Protein AF-A0A6B3HP45-F1 (afdb_monomer_lite)

pLDDT: mean 92.19, std 6.47, range [60.56, 97.69]

Structure (mmCIF, N/CA/C/O backbone):
data_AF-A0A6B3HP45-F1
#
_entry.id   AF-A0A6B3HP45-F1
#
loop_
_atom_site.group_PDB
_atom_site.id
_atom_site.type_symbol
_atom_site.label_atom_id
_atom_site.label_alt_id
_atom_site.label_comp_id
_atom_site.label_asym_id
_atom_site.label_entity_id
_atom_site.label_seq_id
_atom_site.pdbx_PDB_ins_code
_atom_site.Cartn_x
_atom_site.Cartn_y
_atom_site.Cartn_z
_atom_site.occupancy
_atom_site.B_iso_or_equiv
_atom_site.auth_seq_id
_atom_site.auth_comp_id
_atom_site.auth_asym_id
_atom_site.auth_atom_id
_atom_site.pdbx_PDB_model_num
ATOM 1 N N . GLY A 1 1 ? -12.500 -11.343 21.029 1.00 65.75 1 GLY A N 1
ATOM 2 C CA . GLY A 1 1 ? -13.467 -10.546 21.813 1.00 65.75 1 GLY A CA 1
ATOM 3 C C . GLY A 1 1 ? -14.612 -10.096 20.926 1.00 65.75 1 GLY A C 1
ATOM 4 O O . GLY A 1 1 ? -14.378 -9.852 19.748 1.00 65.75 1 GLY A O 1
ATOM 5 N N . SER A 1 2 ? -15.832 -10.017 21.459 1.00 85.75 2 SER A N 1
ATOM 6 C CA . SER A 1 2 ? -17.045 -9.614 20.723 1.00 85.75 2 SER A CA 1
ATOM 7 C C . SER A 1 2 ? -16.971 -8.187 20.162 1.00 85.75 2 SER A C 1
ATOM 9 O O . SER A 1 2 ? -17.375 -7.983 19.025 1.00 85.75 2 SER A O 1
ATOM 11 N N . VAL A 1 3 ? -16.373 -7.243 20.902 1.00 88.25 3 VAL A N 1
ATOM 12 C CA . VAL A 1 3 ? -16.150 -5.850 20.460 1.00 88.25 3 VAL A CA 1
ATOM 13 C C . VAL A 1 3 ? -15.285 -5.796 19.200 1.00 88.25 3 VAL A C 1
ATOM 15 O O . VAL A 1 3 ? -15.694 -5.220 18.200 1.00 88.25 3 VAL A O 1
ATOM 18 N N . ARG A 1 4 ? -14.124 -6.470 19.206 1.00 87.00 4 ARG A N 1
ATOM 19 C CA . ARG A 1 4 ? -13.235 -6.530 18.034 1.00 87.00 4 ARG A CA 1
ATOM 20 C C . ARG A 1 4 ? -13.948 -7.093 16.804 1.00 87.00 4 ARG A C 1
ATOM 22 O O . ARG A 1 4 ? -13.848 -6.496 15.747 1.00 87.00 4 ARG A O 1
ATOM 29 N N . ARG A 1 5 ? -14.738 -8.165 16.958 1.00 88.38 5 ARG A N 1
ATOM 30 C CA . ARG A 1 5 ? -15.530 -8.725 15.847 1.00 88.38 5 ARG A CA 1
ATOM 31 C C . ARG A 1 5 ? -16.579 -7.752 15.309 1.00 88.38 5 ARG A C 1
ATOM 33 O O . ARG A 1 5 ? -16.828 -7.748 14.112 1.00 88.38 5 ARG A O 1
ATOM 40 N N . ALA A 1 6 ? -17.209 -6.959 16.172 1.00 90.19 6 ALA A N 1
ATOM 41 C CA . ALA A 1 6 ? -18.178 -5.963 15.728 1.00 90.19 6 ALA A CA 1
ATOM 42 C C . ALA A 1 6 ? -17.505 -4.838 14.925 1.00 90.19 6 ALA A C 1
ATOM 44 O O . ALA A 1 6 ? -18.029 -4.439 13.889 1.00 90.19 6 ALA A O 1
ATOM 45 N N . LEU A 1 7 ? -16.321 -4.394 15.358 1.00 88.94 7 LEU A N 1
ATOM 46 C CA . LEU A 1 7 ? -15.502 -3.431 14.615 1.00 88.94 7 LEU A CA 1
ATOM 47 C C . LEU A 1 7 ? -14.990 -4.023 13.288 1.00 88.94 7 LEU A C 1
ATOM 49 O O . LEU A 1 7 ? -15.056 -3.364 12.256 1.00 88.94 7 LEU A O 1
ATOM 53 N N . ASP A 1 8 ? -14.554 -5.289 13.281 1.00 88.38 8 ASP A N 1
ATOM 54 C CA . ASP A 1 8 ? -14.172 -6.019 12.059 1.00 88.38 8 ASP A CA 1
ATOM 55 C C . ASP A 1 8 ? -15.346 -6.126 11.065 1.00 88.38 8 ASP A C 1
AT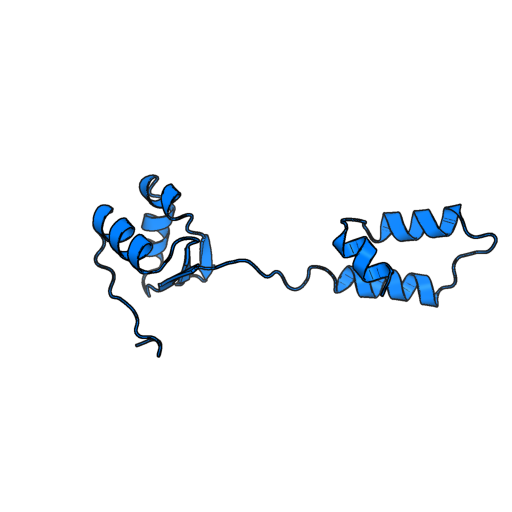OM 57 O O . ASP A 1 8 ? -15.138 -6.096 9.855 1.00 88.38 8 ASP A O 1
ATOM 61 N N . ALA A 1 9 ? -16.584 -6.201 11.567 1.00 90.00 9 ALA A N 1
ATOM 62 C CA . ALA A 1 9 ? -17.811 -6.183 10.768 1.00 90.00 9 ALA A CA 1
ATOM 63 C C . ALA A 1 9 ? -18.245 -4.769 10.323 1.00 90.00 9 ALA A C 1
ATOM 65 O O . ALA A 1 9 ? -19.326 -4.611 9.758 1.00 90.00 9 ALA A O 1
ATOM 66 N N . GLY A 1 10 ? -17.426 -3.743 10.577 1.00 88.06 10 GLY A N 1
ATOM 67 C CA . GLY A 1 10 ? -17.653 -2.369 10.130 1.00 88.06 10 GLY A CA 1
ATOM 68 C C . GLY A 1 10 ? -18.487 -1.500 11.072 1.00 88.06 10 GLY A C 1
ATOM 69 O O . GLY A 1 10 ? -18.822 -0.380 10.697 1.00 88.06 10 GLY A O 1
ATOM 70 N N . ARG A 1 11 ? -18.820 -1.968 12.284 1.00 92.12 11 ARG A N 1
ATOM 71 C CA . ARG A 1 11 ? -19.467 -1.112 13.293 1.00 92.12 11 ARG A CA 1
ATOM 72 C C . ARG A 1 11 ? -18.472 -0.104 13.856 1.00 92.12 11 ARG A C 1
ATOM 74 O O . ARG A 1 11 ? -17.314 -0.431 14.090 1.00 92.12 11 ARG A O 1
ATOM 81 N N . SER A 1 12 ? -18.942 1.100 14.140 1.00 92.62 12 SER A N 1
ATOM 82 C CA . SER A 1 12 ? -18.193 2.141 14.844 1.00 92.62 12 SER A CA 1
ATOM 83 C C . SER A 1 12 ? -18.309 2.009 16.368 1.00 92.62 12 SER A C 1
ATOM 85 O O . SER A 1 12 ? -19.243 1.400 16.894 1.00 92.62 12 SER A O 1
ATOM 87 N N . ALA A 1 13 ? -17.384 2.639 17.101 1.00 93.25 13 ALA A N 1
ATOM 88 C CA . ALA A 1 13 ? -17.476 2.764 18.560 1.00 93.25 13 ALA A CA 1
ATOM 89 C C . ALA A 1 13 ? -18.789 3.436 18.995 1.00 93.25 13 ALA A C 1
ATOM 91 O O . ALA A 1 13 ? -19.437 2.982 19.933 1.00 93.25 13 ALA A O 1
ATOM 92 N N . THR A 1 14 ? -19.217 4.477 18.273 1.00 94.62 14 THR A N 1
ATOM 93 C CA . THR A 1 14 ? -20.470 5.192 18.539 1.00 94.62 14 THR A CA 1
ATOM 94 C C . THR A 1 14 ? -21.679 4.272 18.420 1.00 94.62 14 THR A C 1
ATOM 96 O O . THR A 1 14 ? -22.497 4.236 19.333 1.00 94.62 14 THR A O 1
ATOM 99 N N . GLU A 1 15 ? -21.771 3.472 17.353 1.00 94.12 15 GLU A N 1
ATOM 100 C CA . GLU A 1 15 ? -22.861 2.499 17.199 1.00 94.12 15 GLU A CA 1
ATOM 101 C C . GLU A 1 15 ? -22.873 1.460 18.326 1.00 94.12 15 GLU A C 1
ATOM 103 O O . GLU A 1 15 ? -23.947 1.069 18.782 1.00 94.12 15 GLU A O 1
ATOM 108 N N . LEU A 1 16 ? -21.702 1.031 18.807 1.00 93.88 16 LEU A N 1
ATOM 109 C CA . LEU A 1 16 ? -21.598 0.102 19.935 1.00 93.88 16 LEU A CA 1
ATOM 110 C C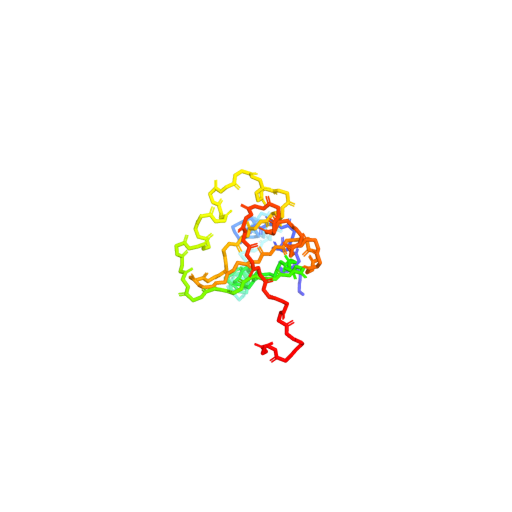 . LEU A 1 16 ? -22.075 0.728 21.250 1.00 93.88 16 LEU A C 1
ATOM 112 O O . LEU A 1 16 ? -22.825 0.088 21.989 1.00 93.88 16 LEU A O 1
ATOM 116 N N . HIS A 1 17 ? -21.696 1.977 21.525 1.00 94.94 17 HIS A N 1
ATOM 117 C CA . HIS A 1 17 ? -22.178 2.712 22.699 1.00 94.94 17 HIS A CA 1
ATOM 118 C C . HIS A 1 17 ? -23.690 2.932 22.644 1.00 94.94 17 HIS A C 1
ATOM 120 O O . HIS A 1 17 ? -24.386 2.651 23.620 1.00 94.94 17 HIS A O 1
ATOM 126 N N . THR A 1 18 ? -24.219 3.368 21.496 1.00 95.31 18 THR A N 1
ATOM 127 C CA . THR A 1 18 ? -25.663 3.548 21.287 1.00 95.31 18 THR A CA 1
ATOM 128 C C . THR A 1 18 ? -26.420 2.235 21.465 1.00 95.31 18 THR A C 1
ATOM 130 O O . THR A 1 18 ? -27.439 2.207 22.153 1.00 95.31 18 THR A O 1
ATOM 133 N N . PHE A 1 19 ? -25.905 1.139 20.905 1.00 94.38 19 PHE A N 1
ATOM 134 C CA . PHE A 1 19 ? -26.509 -0.182 21.047 1.00 94.38 19 PHE A CA 1
ATOM 135 C C . PHE A 1 19 ? -26.619 -0.601 22.519 1.00 94.38 19 PHE A C 1
ATOM 137 O O . PHE A 1 19 ? -27.689 -1.026 22.958 1.00 94.38 19 PHE A O 1
ATOM 144 N N . LEU A 1 20 ? -25.546 -0.442 23.299 1.00 93.94 20 LEU A N 1
ATOM 145 C CA . LEU A 1 20 ? -25.555 -0.788 24.721 1.00 93.94 20 LEU A CA 1
ATOM 146 C C . LEU A 1 20 ? -26.486 0.117 25.531 1.00 93.94 20 LEU A C 1
ATOM 148 O O . LEU A 1 20 ? -27.223 -0.380 26.379 1.00 93.94 20 LEU A O 1
ATOM 152 N N . ALA A 1 21 ? -26.497 1.420 25.248 1.00 93.62 21 ALA A N 1
ATOM 153 C CA . ALA A 1 21 ? -27.378 2.366 25.923 1.00 93.62 21 ALA A CA 1
ATOM 154 C C . ALA A 1 21 ? -28.866 2.050 25.691 1.00 93.62 21 ALA A C 1
ATOM 156 O O . ALA A 1 21 ? -29.666 2.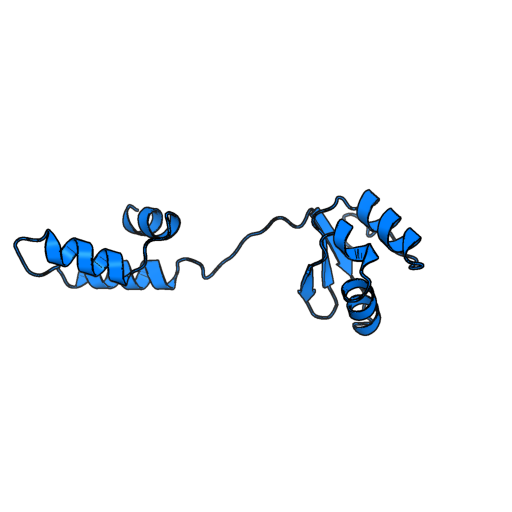178 26.611 1.00 93.62 21 ALA A O 1
ATOM 157 N N . GLN A 1 22 ? -29.236 1.596 24.489 1.00 95.31 22 GLN A N 1
ATOM 158 C CA . GLN A 1 22 ? -30.621 1.251 24.147 1.00 95.31 22 GLN A CA 1
ATOM 159 C C . GLN A 1 22 ? -31.114 -0.049 24.798 1.00 95.31 22 GLN A C 1
ATOM 161 O O . GLN A 1 22 ? -32.309 -0.189 25.045 1.00 95.31 22 GLN A O 1
ATOM 166 N N . HIS A 1 23 ? -30.218 -1.003 25.061 1.00 93.62 23 HIS A N 1
ATOM 167 C CA . HIS A 1 23 ? -30.592 -2.347 25.525 1.00 93.62 23 HIS A CA 1
ATOM 168 C C . HIS A 1 23 ? -30.271 -2.599 27.004 1.00 93.62 23 HIS A C 1
ATOM 170 O O . HIS A 1 23 ? -30.670 -3.626 27.558 1.00 93.62 23 HIS A O 1
ATOM 176 N N . SER A 1 24 ? -29.552 -1.688 27.659 1.00 91.94 24 SER A N 1
ATOM 177 C CA . SER A 1 24 ? -29.196 -1.820 29.068 1.00 91.94 24 SER A CA 1
ATOM 178 C C . SER A 1 24 ? -30.283 -1.248 29.978 1.00 91.94 24 SER A C 1
ATOM 180 O O . SER A 1 24 ? -30.752 -0.129 29.799 1.00 91.94 24 SER A O 1
ATOM 182 N N . ARG A 1 25 ? -30.658 -2.011 31.012 1.00 93.69 25 ARG A N 1
ATOM 183 C CA . ARG A 1 25 ? -31.616 -1.575 32.049 1.00 93.69 25 ARG A CA 1
ATOM 184 C C . ARG A 1 25 ? -31.003 -0.598 33.056 1.00 93.69 25 ARG A C 1
ATOM 186 O O . ARG A 1 25 ? -31.728 0.038 33.812 1.00 93.69 25 ARG A O 1
ATOM 193 N N . THR A 1 26 ? -29.678 -0.514 33.083 1.00 93.62 26 THR A N 1
ATOM 194 C CA . THR A 1 26 ? -28.888 0.401 33.913 1.00 93.62 26 THR A CA 1
ATOM 195 C C . THR A 1 26 ? -27.940 1.201 33.023 1.00 93.62 26 THR A C 1
ATOM 197 O O . THR A 1 26 ? -27.673 0.779 31.895 1.00 93.62 26 THR A O 1
ATOM 200 N N . PRO A 1 27 ? -27.354 2.310 33.502 1.00 91.62 27 PRO A N 1
ATOM 201 C CA . PRO A 1 27 ? -26.235 2.935 32.804 1.00 91.62 27 PRO A CA 1
ATOM 202 C C . PRO A 1 27 ? -25.132 1.913 32.480 1.00 91.62 27 PRO A C 1
ATOM 204 O O . PRO A 1 27 ? -24.873 0.998 33.269 1.00 91.62 27 PRO A O 1
ATOM 207 N N . VAL A 1 28 ? -24.505 2.052 31.310 1.00 93.12 28 VAL A N 1
ATOM 208 C CA . VAL A 1 28 ? -23.410 1.173 30.877 1.00 93.12 28 VAL A CA 1
ATOM 209 C C . VAL A 1 28 ? -22.197 1.402 31.791 1.00 93.12 28 VAL A C 1
ATOM 211 O O . VAL A 1 28 ? -21.797 2.553 31.971 1.00 93.12 28 VAL A O 1
ATOM 214 N N . PRO A 1 29 ? -21.594 0.352 32.382 1.00 95.31 29 PRO A N 1
ATOM 215 C CA . PRO A 1 29 ? -20.448 0.519 33.270 1.00 95.31 29 PRO A CA 1
ATOM 216 C C . PRO A 1 29 ? -19.248 1.160 32.565 1.00 95.31 29 PRO A C 1
ATOM 218 O O . PRO A 1 29 ? -18.848 0.721 31.486 1.00 95.31 29 PRO A O 1
ATOM 221 N N . GLN A 1 30 ? -18.603 2.119 33.232 1.00 94.69 30 GLN A N 1
ATOM 222 C CA . GLN A 1 30 ? -17.421 2.821 32.717 1.00 94.69 30 GLN A CA 1
ATOM 223 C C . GLN A 1 30 ? -16.302 1.898 32.185 1.00 94.69 30 GLN A C 1
ATOM 225 O O . GLN A 1 30 ? -15.736 2.216 31.137 1.00 94.69 30 GLN A O 1
ATOM 230 N N . PRO A 1 31 ? -15.976 0.748 32.820 1.00 94.75 31 PRO A N 1
ATOM 231 C CA . PRO A 1 31 ? -14.955 -0.156 32.286 1.00 94.75 31 PRO A CA 1
ATOM 232 C C . PRO A 1 31 ? -15.290 -0.709 30.896 1.00 94.75 31 PRO A C 1
ATOM 234 O O . PRO A 1 31 ? -14.391 -0.924 30.085 1.00 94.75 31 PRO A O 1
ATOM 237 N N . LEU A 1 32 ? -16.577 -0.925 30.601 1.00 92.75 32 LEU A N 1
ATOM 238 C CA . LEU A 1 32 ? -17.009 -1.409 29.292 1.00 92.75 32 LEU A CA 1
ATOM 239 C C . LEU A 1 32 ? -16.908 -0.304 28.238 1.00 92.75 32 LEU A C 1
ATOM 241 O O . LEU A 1 32 ? -16.426 -0.567 27.138 1.00 92.75 32 LEU A O 1
ATOM 245 N N . THR A 1 33 ? -17.289 0.925 28.595 1.00 94.75 33 THR A N 1
ATOM 246 C CA . THR A 1 33 ? -17.116 2.104 27.737 1.00 94.75 33 THR A CA 1
ATOM 247 C C . THR A 1 33 ? -15.649 2.266 27.337 1.00 94.75 33 THR A C 1
ATOM 249 O O . THR A 1 33 ? -15.327 2.330 26.153 1.00 94.75 33 THR A O 1
ATOM 252 N N . TYR A 1 34 ? -14.750 2.212 28.325 1.00 94.56 34 TYR A N 1
ATOM 253 C CA . TYR A 1 34 ? -13.309 2.297 28.102 1.00 94.56 34 TYR A CA 1
ATOM 254 C C . TYR A 1 34 ? -12.790 1.186 27.181 1.00 94.56 34 TYR A C 1
ATOM 256 O O . TYR A 1 34 ? -12.028 1.460 26.256 1.00 94.56 34 TYR A O 1
ATOM 264 N N . LEU A 1 35 ? -13.222 -0.063 27.395 1.00 94.19 35 LEU A N 1
ATOM 265 C CA . LEU A 1 35 ? -12.825 -1.193 26.553 1.00 94.19 35 LEU A CA 1
ATOM 266 C C . LEU A 1 35 ? -13.231 -0.984 25.088 1.00 94.19 35 LEU A C 1
ATOM 268 O O . LEU A 1 35 ? -12.460 -1.318 24.189 1.00 94.19 35 LEU A O 1
ATOM 272 N N . ILE A 1 36 ? -14.431 -0.458 24.835 1.00 94.25 36 ILE A N 1
ATOM 273 C CA . ILE A 1 36 ? -14.903 -0.184 23.473 1.00 94.25 36 ILE A CA 1
ATOM 274 C C . ILE A 1 36 ? -14.018 0.863 22.809 1.00 94.25 36 ILE A C 1
ATOM 276 O O . ILE A 1 36 ? -13.529 0.619 21.706 1.00 94.25 36 ILE A O 1
ATOM 280 N N . ASP A 1 37 ? -13.762 1.978 23.489 1.00 94.94 37 ASP A N 1
ATOM 281 C CA . ASP A 1 37 ? -12.964 3.077 22.944 1.00 94.94 37 ASP A CA 1
ATOM 282 C C . ASP A 1 37 ? -11.517 2.660 22.675 1.00 94.94 37 ASP A C 1
ATOM 284 O O . ASP A 1 37 ? -10.924 3.022 21.659 1.00 94.94 37 ASP A O 1
ATOM 288 N N . ASP A 1 38 ? -10.939 1.874 23.576 1.00 94.38 38 ASP A N 1
ATOM 289 C CA . ASP A 1 38 ? -9.572 1.389 23.466 1.00 94.38 38 ASP A CA 1
ATOM 290 C C . ASP A 1 38 ? -9.417 0.358 22.334 1.00 94.38 38 ASP A C 1
ATOM 292 O O . ASP A 1 38 ? -8.502 0.457 21.511 1.00 94.38 38 ASP A O 1
ATOM 296 N N . VAL A 1 39 ? -10.352 -0.592 22.208 1.00 93.44 39 VAL A N 1
ATOM 297 C CA . VAL A 1 39 ? -10.337 -1.536 21.081 1.00 93.44 39 VAL A CA 1
ATOM 298 C C . VAL A 1 39 ? -10.609 -0.808 19.764 1.00 93.44 39 VAL A C 1
ATOM 300 O O . VAL A 1 39 ? -9.929 -1.102 18.785 1.00 93.44 39 VAL A O 1
ATOM 303 N N . ALA A 1 40 ? -11.534 0.153 19.726 1.00 92.19 40 ALA A N 1
ATOM 304 C CA . ALA A 1 40 ? -11.817 0.948 18.532 1.00 92.19 40 ALA A CA 1
ATOM 305 C C . ALA A 1 40 ? -10.612 1.783 18.089 1.00 92.19 40 ALA A C 1
ATOM 307 O O . ALA A 1 40 ? -10.299 1.815 16.906 1.00 92.19 40 ALA A O 1
ATOM 308 N N . ARG A 1 41 ? -9.884 2.390 19.033 1.00 90.94 41 ARG A N 1
ATOM 309 C CA . ARG A 1 41 ? -8.653 3.139 18.744 1.00 90.94 41 ARG A CA 1
ATOM 310 C C . ARG A 1 41 ? -7.561 2.258 18.149 1.00 90.94 41 ARG A C 1
ATOM 312 O O . ARG A 1 41 ? -6.797 2.718 17.309 1.00 90.94 41 ARG A O 1
ATOM 319 N N . ARG A 1 42 ? -7.450 1.013 18.622 1.00 90.38 42 ARG A N 1
ATOM 320 C CA . ARG A 1 42 ? -6.440 0.052 18.152 1.00 90.38 42 ARG A CA 1
ATOM 321 C C . ARG A 1 42 ? -6.855 -0.676 16.874 1.00 90.38 42 ARG A C 1
ATOM 323 O O . ARG A 1 42 ? -6.000 -1.186 16.148 1.00 90.38 42 ARG A O 1
ATOM 330 N N . HIS A 1 43 ? -8.152 -0.737 16.597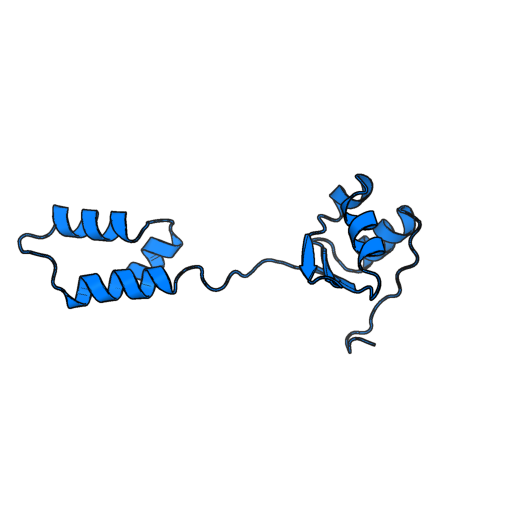 1.00 90.00 43 HIS A N 1
ATOM 331 C CA . HIS A 1 43 ? -8.705 -1.332 15.390 1.00 90.00 43 HIS A CA 1
ATOM 332 C C . HIS A 1 43 ? -8.372 -0.470 14.168 1.00 90.00 43 HIS A C 1
ATOM 334 O O . HIS A 1 43 ? -8.507 0.746 14.191 1.00 90.00 43 HIS A O 1
ATOM 340 N N . GLY A 1 44 ? -7.865 -1.097 13.106 1.00 83.12 44 GLY A N 1
ATOM 341 C CA . GLY A 1 44 ? -7.506 -0.395 11.871 1.00 83.12 44 GLY A CA 1
ATOM 342 C C . GLY A 1 44 ? -6.182 0.383 11.888 1.00 83.12 44 GLY A C 1
ATOM 343 O O . GLY A 1 44 ? -5.794 0.878 10.830 1.00 83.12 44 GLY A O 1
ATOM 344 N N . LEU A 1 45 ? -5.450 0.445 13.015 1.00 87.50 45 LEU A N 1
ATOM 345 C CA . LEU A 1 45 ? -4.104 1.051 13.065 1.00 87.50 45 LEU A CA 1
ATOM 346 C C . LEU A 1 45 ? -3.117 0.355 12.123 1.00 87.50 45 LEU A C 1
ATOM 348 O O . LEU A 1 45 ? -2.286 0.999 11.490 1.00 87.50 45 LEU A O 1
ATOM 352 N N . LEU A 1 46 ? -3.217 -0.971 12.030 1.00 87.50 46 LEU A N 1
ATOM 353 C CA . LEU A 1 46 ? -2.442 -1.778 11.100 1.00 87.50 46 LEU A CA 1
ATOM 354 C C . LEU A 1 46 ? -3.349 -2.237 9.968 1.00 87.50 46 LEU A C 1
ATOM 356 O O . LEU A 1 46 ? -4.413 -2.816 10.199 1.00 87.50 46 LEU A O 1
ATOM 360 N N . ARG A 1 47 ? -2.904 -1.997 8.735 1.00 84.38 47 ARG A N 1
ATOM 361 C CA . ARG A 1 47 ? -3.603 -2.414 7.521 1.00 84.38 47 ARG A CA 1
ATOM 362 C C . ARG A 1 47 ? -2.688 -3.327 6.729 1.00 84.38 47 ARG A C 1
ATOM 364 O O . ARG A 1 47 ? -1.578 -2.942 6.376 1.00 84.38 47 ARG A O 1
ATOM 371 N N . VAL A 1 48 ? -3.173 -4.527 6.444 1.00 87.12 48 VAL A N 1
ATOM 372 C CA . VAL A 1 48 ? -2.472 -5.504 5.613 1.00 87.12 48 VAL A CA 1
ATOM 373 C C . VAL A 1 48 ? -3.171 -5.563 4.263 1.00 87.12 48 VAL A C 1
ATOM 375 O O . VAL A 1 48 ? -4.399 -5.563 4.183 1.00 87.12 48 VAL A O 1
ATOM 378 N N . GLY A 1 49 ? -2.386 -5.587 3.195 1.00 85.88 49 GLY A N 1
ATOM 379 C CA . GLY A 1 49 ? -2.873 -5.780 1.837 1.00 85.88 49 GLY A CA 1
ATOM 380 C C . GLY A 1 49 ? -1.930 -6.694 1.073 1.00 85.88 49 GLY A C 1
ATOM 381 O O . GLY A 1 49 ? -0.760 -6.810 1.426 1.00 85.88 49 GLY A O 1
ATOM 382 N N . ALA A 1 50 ? -2.436 -7.330 0.020 1.00 85.12 50 ALA A N 1
ATOM 383 C CA . ALA A 1 50 ? -1.596 -8.112 -0.875 1.00 85.12 50 ALA A CA 1
ATOM 384 C C . ALA A 1 50 ? -0.661 -7.188 -1.676 1.00 85.12 50 ALA A C 1
ATOM 386 O O . ALA A 1 50 ? -1.118 -6.221 -2.297 1.00 85.12 50 ALA A O 1
ATOM 387 N N . ALA A 1 51 ? 0.628 -7.513 -1.661 1.00 86.75 51 ALA A N 1
ATOM 388 C CA . ALA A 1 51 ? 1.644 -7.022 -2.583 1.00 86.75 51 ALA A CA 1
ATOM 389 C C . ALA A 1 51 ? 2.314 -8.264 -3.179 1.00 86.75 51 ALA A C 1
ATOM 391 O O . ALA A 1 51 ? 2.939 -9.030 -2.452 1.00 86.75 51 ALA A O 1
ATOM 392 N N . SER A 1 52 ? 2.088 -8.510 -4.466 1.00 93.12 52 SER A N 1
ATOM 393 C CA . SER A 1 52 ? 2.554 -9.727 -5.146 1.00 93.12 52 SER A CA 1
ATOM 394 C C . SER A 1 52 ? 3.976 -9.571 -5.685 1.00 93.12 52 SER A C 1
ATOM 396 O O . SER A 1 52 ? 4.691 -10.557 -5.829 1.00 93.12 52 SER A O 1
ATOM 398 N N . SER A 1 53 ? 4.383 -8.334 -5.964 1.00 94.88 53 SER A N 1
ATOM 399 C CA . SER A 1 53 ? 5.748 -7.943 -6.317 1.00 94.88 53 SER A CA 1
ATOM 400 C C . SER A 1 53 ? 5.959 -6.454 -6.023 1.00 94.88 53 SER A C 1
ATOM 402 O O . SER A 1 53 ? 5.001 -5.733 -5.709 1.00 94.88 53 SER A O 1
ATOM 404 N N . TYR A 1 54 ? 7.205 -5.988 -6.097 1.00 95.38 54 TYR A N 1
ATOM 405 C CA . TYR A 1 54 ? 7.563 -4.582 -5.934 1.00 95.38 54 TYR A CA 1
ATOM 406 C C . TYR A 1 54 ? 8.640 -4.157 -6.936 1.00 95.38 54 TYR A C 1
ATOM 408 O O . TYR A 1 54 ? 9.327 -4.990 -7.519 1.00 95.38 54 TYR A O 1
ATOM 416 N N . VAL A 1 55 ? 8.761 -2.845 -7.125 1.00 95.44 55 VAL A N 1
ATOM 417 C CA . VAL A 1 55 ? 9.858 -2.175 -7.827 1.00 95.44 55 VAL A CA 1
ATOM 418 C C . VAL A 1 55 ? 10.526 -1.237 -6.837 1.00 95.44 55 VAL A C 1
ATOM 420 O O . VAL A 1 55 ? 9.833 -0.446 -6.183 1.00 95.44 55 VAL A O 1
ATOM 423 N N . ARG A 1 56 ? 11.855 -1.299 -6.763 1.00 95.75 56 ARG A N 1
ATOM 424 C CA . ARG A 1 56 ? 12.683 -0.293 -6.104 1.00 95.75 56 ARG A CA 1
ATOM 425 C C . ARG A 1 56 ? 13.431 0.516 -7.158 1.00 95.75 56 ARG A C 1
ATOM 427 O O . ARG A 1 56 ? 13.942 -0.041 -8.125 1.00 95.75 56 ARG A O 1
ATOM 434 N N . CYS A 1 57 ? 13.482 1.825 -6.974 1.00 95.69 57 CYS A N 1
ATOM 435 C CA . CYS A 1 57 ? 14.311 2.714 -7.775 1.00 95.69 57 CYS A CA 1
ATOM 436 C C . CYS A 1 57 ? 14.753 3.875 -6.893 1.00 95.69 57 CYS A C 1
ATOM 438 O O . CYS A 1 57 ? 13.927 4.446 -6.181 1.00 95.69 57 CYS A O 1
ATOM 440 N N . ASP A 1 58 ? 16.040 4.205 -6.936 1.00 94.38 58 ASP A N 1
ATOM 441 C CA . ASP A 1 58 ? 16.595 5.311 -6.152 1.00 94.38 58 ASP A CA 1
ATOM 442 C C . ASP A 1 58 ? 16.227 6.682 -6.750 1.00 94.38 58 ASP A C 1
ATOM 444 O O . ASP A 1 58 ? 16.339 7.698 -6.070 1.00 94.38 58 ASP A O 1
ATOM 448 N N . ASP A 1 59 ? 15.735 6.707 -7.994 1.00 96.25 59 ASP A N 1
ATOM 449 C CA . ASP A 1 59 ? 15.152 7.888 -8.626 1.00 96.25 59 ASP A CA 1
ATOM 450 C C . ASP A 1 59 ? 13.621 7.873 -8.481 1.00 96.25 59 ASP A C 1
ATOM 452 O O . ASP A 1 59 ? 12.910 7.067 -9.093 1.00 96.25 59 ASP A O 1
ATOM 456 N N . GLU A 1 60 ? 13.097 8.782 -7.657 1.00 97.12 60 GLU A N 1
ATOM 457 C CA . GLU A 1 60 ? 11.658 8.904 -7.418 1.00 97.12 60 GLU A CA 1
ATOM 458 C C . GLU A 1 60 ? 10.889 9.321 -8.680 1.00 97.12 60 GLU A C 1
ATOM 460 O O . GLU A 1 60 ? 9.749 8.887 -8.861 1.00 97.12 60 GLU A O 1
ATOM 465 N N . ALA A 1 61 ? 11.511 10.099 -9.574 1.00 97.62 61 ALA A N 1
ATOM 466 C CA . ALA A 1 61 ? 10.861 10.615 -10.776 1.00 97.62 61 ALA A CA 1
ATOM 467 C C . ALA A 1 61 ? 10.527 9.492 -11.766 1.00 97.62 61 ALA A C 1
ATOM 469 O O . ALA A 1 61 ? 9.472 9.521 -12.400 1.00 97.62 61 ALA A O 1
ATOM 470 N N . VAL A 1 62 ? 11.371 8.458 -11.841 1.00 97.31 62 VAL A N 1
ATOM 471 C CA . VAL A 1 62 ? 11.108 7.257 -12.651 1.00 97.31 62 VAL A CA 1
ATOM 472 C C . VAL A 1 62 ? 9.869 6.517 -12.140 1.00 97.31 62 VAL A C 1
ATOM 474 O O . VAL A 1 62 ? 9.038 6.050 -12.919 1.00 97.31 62 VAL A O 1
ATOM 477 N N . LEU A 1 63 ? 9.710 6.415 -10.818 1.00 97.69 63 LEU A N 1
ATOM 478 C CA . LEU A 1 63 ? 8.547 5.755 -10.218 1.00 97.69 63 LEU A CA 1
ATOM 479 C C . LEU A 1 63 ? 7.272 6.581 -10.409 1.00 97.69 63 LEU A C 1
ATOM 481 O O . LEU A 1 63 ? 6.204 6.005 -10.630 1.00 97.69 63 LEU A O 1
ATOM 485 N N . ASP A 1 64 ? 7.381 7.906 -10.387 1.00 97.62 64 ASP A N 1
ATOM 486 C CA . ASP A 1 64 ? 6.268 8.803 -10.684 1.00 97.62 64 ASP A CA 1
ATOM 487 C C . ASP A 1 64 ? 5.854 8.724 -12.165 1.00 97.62 64 ASP A C 1
ATOM 489 O O . ASP A 1 64 ? 4.658 8.683 -12.460 1.00 97.62 64 ASP A O 1
ATOM 493 N N . GLU A 1 65 ? 6.810 8.597 -13.092 1.00 97.44 65 GLU A N 1
ATOM 494 C CA . GLU A 1 65 ? 6.538 8.353 -14.515 1.00 97.44 65 GLU A CA 1
ATOM 495 C C . GLU A 1 65 ? 5.778 7.034 -14.725 1.00 97.44 65 GLU A C 1
ATOM 497 O O . GLU A 1 65 ? 4.740 7.010 -15.393 1.00 97.44 65 GLU A O 1
ATOM 502 N N . ILE A 1 66 ? 6.232 5.947 -14.088 1.00 96.50 66 ILE A N 1
ATOM 503 C CA . ILE A 1 66 ? 5.546 4.646 -14.125 1.00 96.50 66 ILE A CA 1
ATOM 504 C C . ILE A 1 66 ? 4.107 4.774 -13.610 1.00 96.50 66 ILE A C 1
ATOM 506 O O . ILE A 1 66 ? 3.190 4.201 -14.198 1.00 96.50 66 ILE A O 1
ATOM 510 N N . LEU A 1 67 ? 3.894 5.506 -12.513 1.00 96.81 67 LEU A N 1
ATOM 511 C CA . LEU A 1 67 ? 2.567 5.693 -11.918 1.00 96.81 67 LEU A CA 1
ATOM 512 C C . LEU A 1 67 ? 1.644 6.582 -12.764 1.00 96.81 67 LEU A C 1
ATOM 514 O O . LEU A 1 67 ? 0.423 6.419 -12.692 1.00 96.81 67 LEU A O 1
ATOM 518 N N . ALA A 1 68 ? 2.201 7.503 -13.552 1.00 96.62 68 ALA A N 1
ATOM 519 C CA . ALA A 1 68 ? 1.450 8.387 -14.438 1.00 96.62 68 ALA A CA 1
ATOM 520 C C . ALA A 1 68 ? 1.063 7.725 -15.775 1.00 96.62 68 ALA A C 1
ATOM 522 O O . ALA A 1 68 ? 0.067 8.114 -16.396 1.00 96.62 68 ALA A O 1
ATOM 523 N N . ASP A 1 69 ? 1.816 6.720 -16.230 1.00 96.75 69 ASP A N 1
ATOM 524 C CA . ASP A 1 69 ? 1.542 6.025 -17.487 1.00 96.75 69 ASP A CA 1
ATOM 525 C C . ASP A 1 69 ? 0.302 5.116 -17.376 1.00 96.75 69 ASP A C 1
ATOM 527 O O . ASP A 1 69 ? 0.223 4.166 -16.594 1.00 96.75 69 ASP A O 1
ATOM 531 N N . ARG A 1 70 ? -0.685 5.366 -18.242 1.00 95.50 70 ARG A N 1
ATOM 532 C CA . ARG A 1 70 ? -1.945 4.607 -18.299 1.00 95.50 70 ARG A CA 1
ATOM 533 C C . ARG A 1 70 ? -1.740 3.114 -18.565 1.00 95.50 70 ARG A C 1
ATOM 535 O O . ARG A 1 70 ? -2.573 2.314 -18.137 1.00 95.50 70 ARG A O 1
ATOM 542 N N . ARG A 1 71 ? -0.657 2.720 -19.245 1.00 95.06 71 ARG A N 1
ATOM 543 C CA . ARG A 1 71 ? -0.307 1.309 -19.491 1.00 95.06 71 ARG A CA 1
ATOM 544 C C . ARG A 1 71 ? -0.013 0.566 -18.187 1.00 95.06 71 ARG A C 1
ATOM 546 O O . ARG A 1 71 ? -0.333 -0.618 -18.083 1.00 95.06 71 ARG A O 1
ATOM 553 N N . ALA A 1 72 ? 0.480 1.262 -17.159 1.00 95.00 72 ALA A N 1
ATOM 554 C CA . ALA A 1 72 ? 0.749 0.676 -15.851 1.00 95.00 72 ALA A CA 1
ATOM 555 C C . ALA A 1 72 ? -0.529 0.274 -15.099 1.00 95.00 72 ALA A C 1
ATOM 557 O O . ALA A 1 72 ? -0.464 -0.518 -14.161 1.00 95.00 72 ALA A O 1
ATOM 558 N N . ALA A 1 73 ? -1.716 0.739 -15.514 1.00 93.75 73 ALA A N 1
ATOM 559 C CA . ALA A 1 73 ? -2.972 0.408 -14.844 1.00 93.75 73 ALA A CA 1
ATOM 560 C C . ALA A 1 73 ? -3.178 -1.109 -14.695 1.00 93.75 73 ALA A C 1
ATOM 562 O O . ALA A 1 73 ? -3.673 -1.553 -13.656 1.00 93.75 73 ALA A O 1
ATOM 563 N N . ALA A 1 74 ? -2.7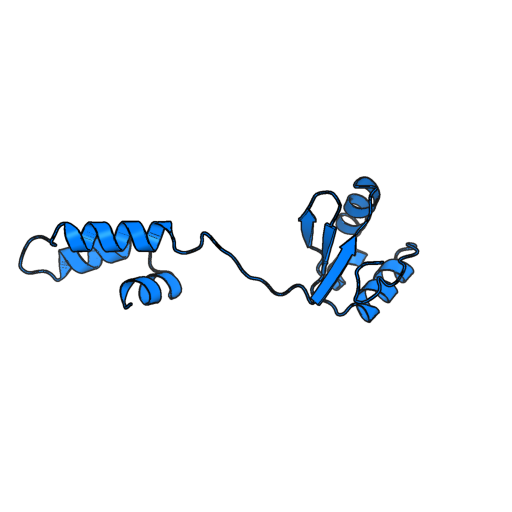73 -1.911 -15.687 1.00 92.06 74 ALA A N 1
ATOM 564 C CA . ALA A 1 74 ? -2.867 -3.373 -15.643 1.00 92.06 74 ALA A CA 1
ATOM 565 C C . ALA A 1 74 ? -2.006 -4.006 -14.531 1.00 92.06 74 ALA A C 1
ATOM 567 O O . ALA A 1 74 ? -2.411 -5.009 -13.949 1.00 92.06 74 ALA A O 1
ATOM 568 N N . LEU A 1 75 ? -0.883 -3.375 -14.174 1.00 94.25 75 LEU A N 1
ATOM 569 C CA . LEU A 1 75 ? 0.023 -3.802 -13.098 1.00 94.25 75 LEU A CA 1
ATOM 570 C C . LEU A 1 75 ? -0.524 -3.459 -11.700 1.00 94.25 75 LEU A C 1
ATOM 572 O O . LEU A 1 75 ? -0.058 -3.984 -10.686 1.00 94.25 75 LEU A O 1
ATOM 576 N N . ARG A 1 76 ? -1.547 -2.591 -11.640 1.00 93.75 76 ARG A N 1
ATOM 577 C CA . ARG A 1 76 ? -2.155 -2.064 -10.405 1.00 93.75 76 ARG A CA 1
ATOM 578 C C . ARG A 1 76 ? -1.091 -1.531 -9.423 1.00 93.75 76 ARG A C 1
ATOM 580 O O . ARG A 1 76 ? -1.091 -1.949 -8.259 1.00 93.75 76 ARG A O 1
ATOM 587 N N . PRO A 1 77 ? -0.181 -0.649 -9.877 1.00 94.88 77 PRO A N 1
ATOM 588 C CA . PRO A 1 77 ? 0.904 -0.154 -9.053 1.00 94.88 77 PRO A CA 1
ATOM 589 C C . PRO A 1 77 ? 0.361 0.738 -7.937 1.00 94.88 77 PRO A C 1
ATOM 591 O O . PRO A 1 77 ? -0.633 1.452 -8.092 1.00 94.88 77 PRO A O 1
ATOM 594 N N . ARG A 1 78 ? 1.023 0.693 -6.786 1.00 95.12 78 ARG A N 1
ATOM 595 C CA . ARG A 1 78 ? 0.720 1.521 -5.625 1.00 95.12 78 ARG A CA 1
ATOM 596 C C . ARG A 1 78 ? 2.012 1.914 -4.933 1.00 95.12 78 ARG A C 1
ATOM 598 O O . ARG A 1 78 ? 2.771 1.052 -4.493 1.00 95.12 78 ARG A O 1
ATOM 605 N N . ARG A 1 79 ? 2.218 3.219 -4.773 1.00 96.19 79 ARG A N 1
ATOM 606 C CA . ARG A 1 79 ? 3.333 3.778 -4.007 1.00 96.19 79 ARG A CA 1
ATOM 607 C C . ARG A 1 79 ? 3.279 3.296 -2.553 1.00 96.19 79 ARG A C 1
ATOM 609 O O . ARG A 1 79 ? 2.237 3.431 -1.906 1.00 96.19 79 ARG A O 1
ATOM 616 N N . LEU A 1 80 ? 4.371 2.705 -2.063 1.00 94.94 80 LEU A N 1
ATOM 617 C CA . LEU A 1 80 ? 4.537 2.321 -0.651 1.00 94.94 80 LEU A CA 1
ATOM 618 C C . LEU A 1 80 ? 5.499 3.252 0.085 1.00 94.94 80 LEU A C 1
ATOM 620 O O . LEU A 1 80 ? 5.284 3.543 1.257 1.00 94.94 80 LEU A O 1
ATOM 624 N N . ALA A 1 81 ? 6.539 3.702 -0.614 1.00 95.75 81 ALA A N 1
ATOM 625 C CA . ALA A 1 81 ? 7.558 4.622 -0.131 1.00 95.75 81 ALA A CA 1
ATOM 626 C C . ALA A 1 81 ? 8.085 5.470 -1.310 1.00 95.75 81 ALA A C 1
ATOM 628 O O . ALA A 1 81 ? 7.813 5.115 -2.465 1.00 95.75 81 ALA A O 1
ATOM 629 N N . PRO A 1 82 ? 8.862 6.540 -1.059 1.00 96.94 82 PRO A N 1
ATOM 630 C CA . PRO A 1 82 ? 9.419 7.398 -2.112 1.00 96.94 82 PRO A CA 1
ATOM 631 C C . PRO A 1 82 ? 10.316 6.667 -3.124 1.00 96.94 82 PRO A C 1
ATOM 633 O O . PRO A 1 82 ? 10.416 7.066 -4.274 1.00 96.94 82 PRO A O 1
ATOM 636 N N . THR A 1 83 ? 10.866 5.507 -2.773 1.00 97.12 83 THR A N 1
ATOM 637 C CA . THR A 1 83 ? 11.684 4.681 -3.683 1.00 97.12 83 THR A CA 1
ATOM 638 C C . THR A 1 83 ? 11.092 3.295 -3.939 1.00 97.12 83 THR A C 1
ATOM 640 O O . THR A 1 83 ? 11.739 2.453 -4.554 1.00 97.12 83 THR A O 1
ATOM 643 N N . VAL A 1 84 ? 9.853 3.034 -3.486 1.00 97.19 84 VAL A N 1
ATOM 644 C CA . VAL A 1 84 ? 9.219 1.705 -3.584 1.00 97.19 84 VAL A CA 1
ATOM 645 C C . VAL A 1 84 ? 7.773 1.778 -4.075 1.00 97.19 84 VAL A C 1
ATOM 647 O O . VAL A 1 84 ? 6.920 2.462 -3.494 1.00 97.19 84 VAL A O 1
ATOM 650 N N . VAL A 1 85 ? 7.470 0.988 -5.104 1.00 97.12 85 VAL A N 1
ATOM 651 C CA . VAL A 1 85 ? 6.120 0.760 -5.640 1.00 97.12 85 VAL A CA 1
ATOM 652 C C . VAL A 1 85 ? 5.785 -0.722 -5.531 1.00 97.12 85 VAL A C 1
ATOM 654 O O . VAL A 1 85 ? 6.550 -1.562 -5.982 1.00 97.12 85 VAL A O 1
ATOM 657 N N . ALA A 1 86 ? 4.628 -1.060 -4.967 1.00 96.62 86 ALA A N 1
ATOM 658 C CA . ALA A 1 86 ? 4.100 -2.422 -4.992 1.00 96.62 86 ALA A CA 1
ATOM 659 C C . ALA A 1 86 ? 3.135 -2.622 -6.158 1.00 96.62 86 ALA A C 1
ATOM 661 O O . ALA A 1 86 ? 2.398 -1.708 -6.523 1.00 96.62 86 ALA A O 1
ATOM 662 N N . ALA A 1 87 ? 3.072 -3.845 -6.671 1.00 95.81 87 ALA A N 1
ATOM 663 C CA . ALA A 1 87 ? 2.118 -4.280 -7.681 1.00 95.81 87 ALA A CA 1
ATOM 664 C C . ALA A 1 87 ? 1.298 -5.476 -7.174 1.00 95.81 87 ALA A C 1
ATOM 666 O O . ALA A 1 87 ? 1.704 -6.217 -6.272 1.00 95.81 87 ALA A O 1
ATOM 667 N N . ARG A 1 88 ? 0.111 -5.671 -7.759 1.00 92.50 88 ARG A N 1
ATOM 668 C CA . ARG A 1 88 ? -0.741 -6.851 -7.493 1.00 92.50 88 ARG A CA 1
ATOM 669 C C . ARG A 1 88 ? -0.529 -7.980 -8.505 1.00 92.50 88 ARG A C 1
ATOM 671 O O . ARG A 1 88 ? -1.305 -8.929 -8.529 1.00 92.50 88 ARG A O 1
ATOM 678 N N . THR A 1 89 ? 0.494 -7.860 -9.339 1.00 94.62 89 THR A N 1
ATOM 679 C CA . THR A 1 89 ? 0.930 -8.871 -10.301 1.00 94.62 89 THR A CA 1
ATOM 680 C C . THR A 1 89 ? 2.152 -9.605 -9.765 1.00 94.62 89 THR A C 1
ATOM 682 O O . THR A 1 89 ? 2.892 -9.068 -8.938 1.00 94.62 89 THR A O 1
ATOM 685 N N . ASP A 1 90 ? 2.380 -10.832 -10.218 1.00 94.12 90 ASP A N 1
ATOM 686 C CA . ASP A 1 90 ? 3.612 -11.558 -9.914 1.00 94.12 90 ASP A CA 1
ATOM 687 C C . ASP A 1 90 ? 4.852 -10.849 -10.519 1.00 94.12 90 ASP A C 1
ATOM 689 O O . ASP A 1 90 ? 4.706 -10.024 -11.433 1.00 94.12 90 ASP A O 1
ATOM 693 N N . PRO A 1 91 ? 6.075 -11.149 -10.032 1.00 94.38 91 PRO A N 1
ATOM 694 C CA . PRO A 1 91 ? 7.297 -10.482 -10.485 1.00 94.38 91 PRO A CA 1
ATOM 695 C C . PRO A 1 91 ? 7.548 -10.582 -11.991 1.00 94.38 91 PRO A C 1
ATOM 697 O O . PRO A 1 91 ? 8.030 -9.628 -12.600 1.00 94.38 91 PRO A O 1
ATOM 700 N N . ARG A 1 92 ? 7.202 -11.713 -12.618 1.00 94.56 92 ARG A N 1
ATOM 701 C CA . ARG A 1 92 ? 7.442 -11.923 -14.047 1.00 94.56 92 ARG A CA 1
ATOM 702 C C . ARG A 1 92 ? 6.558 -10.998 -14.878 1.00 94.56 92 ARG A C 1
ATOM 704 O O . ARG A 1 92 ? 7.070 -10.285 -15.740 1.00 94.56 92 ARG A O 1
ATOM 711 N N . THR A 1 93 ? 5.264 -10.958 -14.570 1.00 95.56 93 THR A N 1
ATOM 712 C CA . THR A 1 93 ? 4.309 -10.055 -15.227 1.00 95.56 93 THR A CA 1
ATOM 713 C C . THR A 1 93 ? 4.701 -8.585 -15.043 1.00 95.56 93 THR A C 1
ATOM 715 O O . THR A 1 93 ? 4.594 -7.792 -15.978 1.00 95.56 93 THR A O 1
ATOM 718 N N . LEU A 1 94 ? 5.194 -8.210 -13.857 1.00 96.19 94 LEU A N 1
ATOM 719 C CA . LEU A 1 94 ? 5.671 -6.852 -13.585 1.00 96.19 94 LEU A CA 1
ATOM 720 C C . LEU A 1 94 ? 6.882 -6.483 -14.458 1.00 96.19 94 LEU A C 1
ATOM 722 O O . LEU A 1 94 ? 6.877 -5.428 -15.091 1.00 96.19 94 LEU A O 1
ATOM 726 N N . ILE A 1 95 ? 7.885 -7.363 -14.544 1.00 96.31 95 ILE A N 1
ATOM 727 C CA . ILE A 1 95 ? 9.070 -7.168 -15.395 1.00 96.31 95 ILE A CA 1
ATOM 728 C C . ILE A 1 95 ? 8.669 -7.014 -16.866 1.00 96.31 95 ILE A C 1
ATOM 730 O O . ILE A 1 95 ? 9.136 -6.098 -17.543 1.00 96.31 95 ILE A O 1
ATOM 734 N N . GLU A 1 96 ? 7.804 -7.896 -17.369 1.00 96.31 96 GLU A N 1
ATOM 735 C CA . GLU A 1 96 ? 7.336 -7.858 -18.758 1.00 96.31 96 GLU A CA 1
ATOM 736 C C . GLU A 1 96 ? 6.554 -6.565 -19.055 1.00 96.31 96 GLU A C 1
ATOM 738 O O . GLU A 1 96 ? 6.804 -5.915 -20.072 1.00 96.31 96 GLU A O 1
ATOM 743 N N . GLY A 1 97 ? 5.676 -6.135 -18.143 1.00 96.75 97 GLY A N 1
ATOM 744 C CA . GLY A 1 97 ? 4.913 -4.893 -18.285 1.00 96.75 97 GLY A CA 1
ATOM 745 C C . GLY A 1 97 ? 5.787 -3.639 -18.292 1.00 96.75 97 GLY A C 1
ATOM 746 O O . GLY A 1 97 ? 5.619 -2.778 -19.152 1.00 96.75 97 GLY A O 1
ATOM 747 N N . LEU A 1 98 ? 6.767 -3.556 -17.390 1.00 96.94 98 LEU A N 1
ATOM 748 C CA . LEU A 1 98 ? 7.722 -2.444 -17.352 1.00 96.94 98 LEU A CA 1
ATOM 749 C C . LEU A 1 98 ? 8.590 -2.391 -18.618 1.00 96.94 98 LEU A C 1
ATOM 751 O O . LEU A 1 98 ? 8.814 -1.311 -19.164 1.00 96.94 98 LEU A O 1
ATOM 755 N N . ARG A 1 99 ? 9.015 -3.546 -19.146 1.00 96.81 99 ARG A N 1
ATOM 756 C CA . ARG A 1 99 ? 9.727 -3.618 -20.435 1.00 96.81 99 ARG A CA 1
ATOM 757 C C . ARG A 1 99 ? 8.867 -3.135 -21.595 1.00 96.81 99 ARG A C 1
ATOM 759 O O . ARG A 1 99 ? 9.347 -2.372 -22.427 1.00 96.81 99 ARG A O 1
ATOM 766 N N . ALA A 1 100 ? 7.590 -3.513 -21.628 1.00 96.44 100 ALA A N 1
ATOM 767 C CA . ALA A 1 100 ? 6.645 -3.020 -22.631 1.00 96.44 100 ALA A CA 1
ATOM 768 C C . ALA A 1 100 ? 6.420 -1.497 -22.545 1.00 96.44 100 ALA A C 1
ATOM 770 O O . ALA A 1 100 ? 6.004 -0.871 -23.522 1.00 96.44 100 ALA A O 1
ATOM 771 N N . MET A 1 101 ? 6.708 -0.891 -21.390 1.00 96.06 101 MET A N 1
ATOM 772 C CA . MET A 1 101 ? 6.661 0.555 -21.198 1.00 96.06 101 MET A CA 1
ATOM 773 C C . MET A 1 101 ? 7.936 1.282 -21.641 1.00 96.06 101 MET A C 1
ATOM 775 O O . MET A 1 101 ? 7.869 2.489 -21.860 1.00 96.06 101 MET A O 1
ATOM 779 N N . GLY A 1 102 ? 9.038 0.557 -21.857 1.00 96.12 102 GLY A N 1
ATOM 780 C CA . GLY A 1 102 ? 10.343 1.105 -22.240 1.00 96.12 102 GLY A CA 1
ATOM 781 C C . GLY A 1 102 ? 11.375 1.117 -21.110 1.00 96.12 102 GLY A C 1
ATOM 782 O O . GLY A 1 102 ? 12.504 1.546 -21.332 1.00 96.12 102 GLY A O 1
ATOM 783 N N . PHE A 1 103 ? 11.026 0.622 -19.919 1.00 96.06 103 PHE A N 1
ATOM 784 C CA . PHE A 1 103 ? 11.957 0.520 -18.795 1.00 96.06 103 PHE A CA 1
ATOM 785 C C . PHE A 1 103 ? 12.797 -0.762 -18.868 1.00 96.06 103 PHE A C 1
ATOM 787 O O . PHE A 1 103 ? 12.398 -1.764 -19.465 1.00 96.06 103 PHE A O 1
ATOM 794 N N . ALA A 1 104 ? 13.950 -0.758 -18.199 1.00 93.38 104 ALA A N 1
ATOM 795 C CA . ALA A 1 104 ? 14.858 -1.902 -18.122 1.00 93.38 104 ALA A CA 1
ATOM 796 C C . ALA A 1 104 ? 15.002 -2.409 -16.671 1.00 93.38 104 ALA A C 1
ATOM 798 O O . ALA A 1 104 ? 16.053 -2.218 -16.062 1.00 93.38 104 ALA A O 1
ATOM 799 N N . PRO A 1 105 ? 13.962 -3.034 -16.082 1.00 93.12 105 PRO A N 1
ATOM 800 C CA . PRO A 1 105 ? 14.051 -3.559 -14.724 1.00 93.12 105 PRO A CA 1
ATOM 801 C C . PRO A 1 105 ? 14.969 -4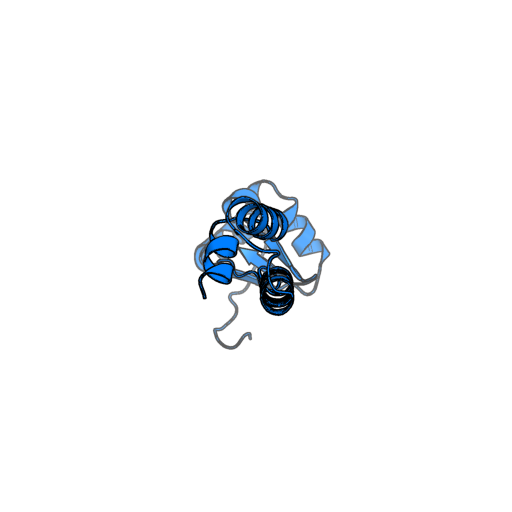.787 -14.661 1.00 93.12 105 PRO A C 1
ATOM 803 O O . PRO A 1 105 ? 14.915 -5.673 -15.527 1.00 93.12 105 PRO A O 1
ATOM 806 N N . ALA A 1 106 ? 15.760 -4.859 -13.594 1.00 90.69 106 ALA A N 1
ATOM 807 C CA . ALA A 1 106 ? 16.458 -6.069 -13.182 1.00 90.69 106 ALA A CA 1
ATOM 808 C C . ALA A 1 106 ? 15.578 -6.869 -12.211 1.00 90.69 106 ALA A C 1
ATOM 810 O O . ALA A 1 106 ? 14.782 -6.297 -11.467 1.00 90.69 106 ALA A O 1
ATOM 811 N N . ALA A 1 107 ? 15.700 -8.196 -12.245 1.00 88.00 107 ALA A N 1
ATOM 812 C CA . ALA A 1 107 ? 15.101 -9.032 -11.216 1.00 88.00 107 ALA A CA 1
ATOM 813 C C . ALA A 1 107 ? 15.975 -8.941 -9.966 1.00 88.00 107 ALA A C 1
ATOM 815 O O . ALA A 1 107 ? 17.167 -9.228 -10.044 1.00 88.00 107 ALA A O 1
ATOM 816 N N . GLU A 1 108 ? 15.375 -8.546 -8.851 1.00 86.44 108 GLU A N 1
ATOM 817 C CA . GLU A 1 108 ? 16.024 -8.602 -7.546 1.00 86.44 108 GLU A CA 1
ATOM 818 C C . GLU A 1 108 ? 16.084 -10.066 -7.092 1.00 86.44 108 GLU A C 1
ATOM 820 O O . GLU A 1 108 ? 15.138 -10.841 -7.305 1.00 86.44 108 GLU A O 1
ATOM 825 N N . SER A 1 109 ? 17.213 -10.466 -6.517 1.00 78.31 109 SER A N 1
ATOM 826 C CA . SER A 1 109 ? 17.358 -11.787 -5.912 1.00 78.31 109 SER A CA 1
ATOM 827 C C . SER A 1 109 ? 16.455 -11.930 -4.678 1.00 78.31 109 SER A C 1
ATOM 829 O O . SER A 1 109 ? 15.943 -10.955 -4.130 1.00 78.31 109 SER A O 1
ATOM 831 N N . ALA A 1 110 ? 16.261 -13.161 -4.190 1.00 69.06 110 ALA A N 1
ATOM 832 C CA . ALA A 1 110 ? 15.506 -13.397 -2.952 1.00 69.06 110 ALA A CA 1
ATOM 833 C C . ALA A 1 110 ? 16.156 -12.748 -1.710 1.00 69.06 110 ALA A C 1
ATOM 835 O O . ALA A 1 110 ? 15.511 -12.643 -0.667 1.00 69.06 110 ALA A O 1
ATOM 836 N N . GLU A 1 111 ? 17.421 -12.341 -1.829 1.00 78.06 111 GLU A N 1
ATOM 837 C CA . GLU A 1 111 ? 18.232 -11.718 -0.784 1.00 78.06 111 GLU A CA 1
ATOM 838 C C . GLU A 1 111 ? 18.171 -10.181 -0.834 1.00 78.06 111 GLU A C 1
ATOM 840 O O . GLU A 1 111 ? 18.549 -9.535 0.141 1.00 78.06 111 GLU A O 1
ATOM 845 N N . GLY A 1 112 ? 17.609 -9.598 -1.901 1.00 65.81 112 GLY A N 1
ATOM 846 C CA . GLY A 1 112 ? 17.475 -8.146 -2.064 1.00 65.81 112 GLY A CA 1
ATOM 847 C C . GLY A 1 112 ? 18.602 -7.476 -2.862 1.00 65.81 112 GLY A C 1
ATOM 848 O O . GLY A 1 112 ? 18.600 -6.251 -2.999 1.00 65.81 112 GLY A O 1
ATOM 849 N N . ASP A 1 113 ? 19.540 -8.277 -3.378 1.00 60.56 113 ASP A N 1
ATOM 850 C CA . ASP A 1 113 ? 20.664 -7.852 -4.227 1.00 60.56 113 ASP A CA 1
ATOM 851 C C . ASP A 1 113 ? 20.309 -7.868 -5.720 1.00 60.56 113 ASP A C 1
ATOM 853 O O . ASP A 1 113 ? 19.558 -8.794 -6.139 1.00 60.56 113 ASP A O 1
#

Foldseek 3Di:
DVLLVCVVVVDALVNVLVVCVVPDPDHDDPVVNVVNVVSRVVPPPDDDDDFQDKAFDPDLVVVVVCVPDPLNVVQVWDDPDSGMITGNDHPVVVCVSCVVVVDHDDDQDPVRD

Secondary structure (DSSP, 8-state):
-HHHHHHHTT--HHHHHHHHHHH-SSPPPHHHHHHHHHHHHHTTSS------EEEE-S-HHHHHHHHH-GGGGGG--EEEETTEEEESS-HHHHHHHHHHHT--PPPPPTT--

Radius of gyration: 22.44 Å; chains: 1; bounding box: 52×24×56 Å

Sequence (113 aa):
GSVRRALDAGRSATELHTFLAQHSRTPVPQPLTYLIDDVARRHGLLRVGAASSYVRCDDEAVLDEILADRRAAALRPRRLAPTVVAARTDPRTLIEGLRAMGFAPAAESAEGD